Protein AF-A0A968SN58-F1 (afdb_monomer)

Nearest PDB structures (foldseek):
  7t7n-assembly1_B  TM=6.793E-01  e=3.095E+00  Schizosaccharomyces pombe

Sequence (96 aa):
MFDSNFSRMFNNNFNISEALTSLYVTASEVSYITQGDRELIKLTLLQDDLKEEEYRIINRLLYSIRRGWIKLVDDVQSTLVFDQPRRFLRVLDSVA

Radius of gyration: 16.35 Å; Cα contacts (8 Å, |Δi|>4): 60; chains: 1; bounding box: 25×39×58 Å

Mean predicted aligned error: 11.22 Å

Solvent-accessible surface area (backbone atoms only — not comparable to full-atom values): 5993 Å² total; per-residue (Å²): 131,86,58,74,64,58,64,53,53,65,72,52,92,56,58,60,62,59,53,54,48,51,50,50,52,52,26,66,67,62,33,38,43,43,52,67,56,51,51,50,54,52,54,55,71,69,44,92,83,68,50,71,68,49,52,52,52,51,51,52,50,54,48,34,37,75,72,65,62,26,41,84,40,88,52,80,81,57,53,85,74,53,83,63,74,75,82,77,74,90,77,82,93,81,81,133

pLDDT: mean 74.22, std 18.88, range [38.34, 95.0]

Secondary structure (DSSP, 8-state):
---HHHHHHHTTT--HHHHHHHHHHHHHHHSEEEHHHHHHHHHHHT-TT--HHHHHHHHHHHHHHHTTSSEEES-GGGGGG-----------S---

Foldseek 3Di:
DDDPVLVVCVVPPDDLLVVLVVQLVVCLQLQEDEPSVVVSLVVQVVDPDRDPSSVVSSVVVVVCVVVSSYYYDHDPVCSVVSPDDDPPDPPDDDDD

Structure (mmCIF, N/CA/C/O backbone):
data_AF-A0A968SN58-F1
#
_entry.id   AF-A0A968SN58-F1
#
loop_
_atom_site.group_PDB
_atom_site.id
_atom_site.type_symbol
_atom_site.label_atom_id
_atom_site.label_alt_id
_atom_site.label_comp_id
_atom_site.label_asym_id
_atom_site.label_entity_id
_atom_site.label_seq_id
_atom_site.pdbx_PDB_ins_code
_atom_site.Cartn_x
_atom_site.Cartn_y
_atom_site.Cartn_z
_atom_site.occupancy
_atom_site.B_iso_or_equiv
_atom_site.auth_seq_id
_atom_site.auth_comp_id
_atom_site.auth_asym_id
_atom_site.auth_atom_id
_atom_site.pdbx_PDB_model_num
ATOM 1 N N . MET A 1 1 ? 0.817 -21.710 -0.487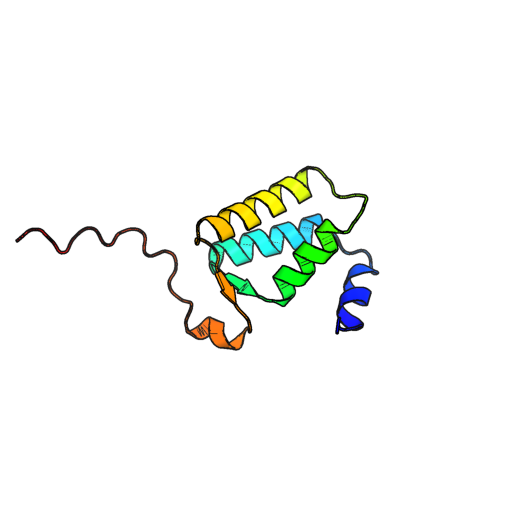 1.00 38.34 1 MET A N 1
ATOM 2 C CA . MET A 1 1 ? 1.107 -22.078 0.913 1.00 38.34 1 MET A CA 1
ATOM 3 C C . MET A 1 1 ? 1.780 -20.862 1.514 1.00 38.34 1 MET A C 1
ATOM 5 O O . MET A 1 1 ? 2.781 -20.445 0.955 1.00 38.34 1 MET A O 1
ATOM 9 N N . PHE A 1 2 ? 1.162 -20.215 2.503 1.00 47.66 2 PHE A N 1
ATOM 10 C CA . PHE A 1 2 ? 1.719 -19.000 3.105 1.00 47.66 2 PHE A CA 1
ATOM 11 C C . PHE A 1 2 ? 3.024 -19.346 3.816 1.00 47.66 2 PHE A C 1
ATOM 13 O O . PHE A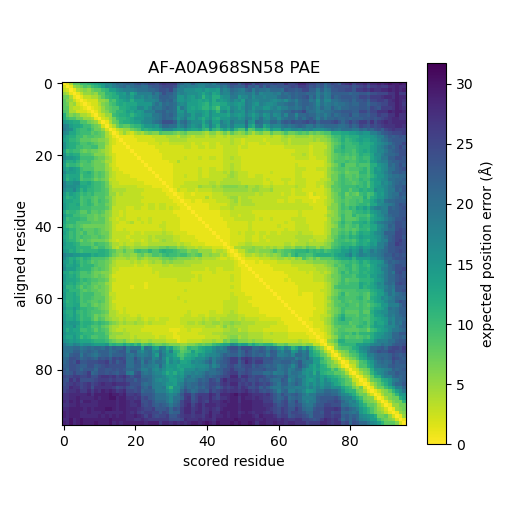 1 2 ? 3.077 -20.345 4.536 1.00 47.66 2 PHE A O 1
ATOM 20 N N . ASP A 1 3 ? 4.071 -18.559 3.587 1.00 47.41 3 ASP A N 1
ATOM 21 C CA . ASP A 1 3 ? 5.353 -18.800 4.231 1.00 47.41 3 ASP A CA 1
ATOM 22 C C . ASP A 1 3 ? 5.242 -18.433 5.718 1.00 47.41 3 ASP A C 1
ATOM 24 O O . ASP A 1 3 ? 4.863 -17.319 6.082 1.00 47.41 3 ASP A O 1
ATOM 28 N N . SER A 1 4 ? 5.546 -19.380 6.604 1.00 53.47 4 SER A N 1
ATOM 29 C CA . SER A 1 4 ? 5.463 -19.222 8.066 1.00 53.47 4 SER A CA 1
ATOM 30 C C . SER A 1 4 ? 6.320 -18.069 8.612 1.00 53.47 4 SER A C 1
ATOM 32 O O . SER A 1 4 ? 6.078 -17.596 9.724 1.00 53.47 4 SER A O 1
ATOM 34 N N . ASN A 1 5 ? 7.296 -17.589 7.836 1.00 49.75 5 ASN A N 1
ATOM 35 C CA . ASN A 1 5 ? 8.044 -16.368 8.134 1.00 49.75 5 ASN A CA 1
ATOM 36 C C . ASN A 1 5 ? 7.207 -15.097 7.962 1.00 49.75 5 ASN A C 1
ATOM 38 O O . ASN A 1 5 ? 7.322 -14.188 8.781 1.00 49.75 5 ASN A O 1
ATOM 42 N N . PHE A 1 6 ? 6.325 -15.045 6.963 1.00 52.19 6 PHE A N 1
ATOM 43 C CA . PHE A 1 6 ? 5.495 -13.875 6.686 1.00 52.19 6 PHE A CA 1
ATOM 44 C C . PHE A 1 6 ? 4.530 -13.614 7.844 1.00 52.19 6 PHE A C 1
ATOM 46 O O . PHE A 1 6 ? 4.543 -12.533 8.422 1.00 52.19 6 PHE A O 1
ATOM 53 N N . SER A 1 7 ? 3.809 -14.639 8.316 1.00 51.28 7 SER A N 1
ATOM 54 C CA . SER A 1 7 ? 2.946 -14.523 9.504 1.00 51.28 7 SER A CA 1
ATOM 55 C C . SER A 1 7 ? 3.708 -14.162 10.788 1.00 51.28 7 SER A C 1
ATOM 57 O O . SER A 1 7 ? 3.147 -13.515 11.669 1.00 51.28 7 SER A O 1
ATOM 59 N N . ARG A 1 8 ? 4.992 -14.533 10.912 1.00 51.94 8 ARG A N 1
ATOM 60 C CA . ARG A 1 8 ? 5.843 -14.110 12.040 1.00 51.94 8 ARG A CA 1
ATOM 61 C C . ARG A 1 8 ? 6.260 -12.641 11.953 1.00 51.94 8 ARG A C 1
ATOM 63 O O . ARG A 1 8 ? 6.399 -12.022 13.002 1.00 51.94 8 ARG A O 1
ATOM 70 N N . MET A 1 9 ? 6.413 -12.074 10.751 1.00 49.69 9 MET A N 1
ATOM 71 C CA . MET A 1 9 ? 6.657 -10.634 10.585 1.00 49.69 9 MET A CA 1
ATOM 72 C C . MET A 1 9 ? 5.456 -9.795 11.037 1.00 49.69 9 MET A C 1
ATOM 74 O O . MET A 1 9 ? 5.654 -8.761 11.662 1.00 49.69 9 MET A O 1
ATOM 78 N N . PHE A 1 10 ? 4.225 -10.269 10.816 1.00 55.88 10 PHE A N 1
ATOM 79 C CA . PHE A 1 10 ? 3.016 -9.582 11.295 1.00 55.88 10 PHE A CA 1
ATOM 80 C C . PHE A 1 10 ? 2.833 -9.628 12.819 1.00 55.88 10 PHE A C 1
ATOM 82 O O . PHE A 1 10 ? 2.263 -8.704 13.387 1.00 55.88 10 PHE A O 1
ATOM 89 N N . ASN A 1 11 ? 3.319 -10.675 13.492 1.00 53.81 11 ASN A N 1
ATOM 90 C CA . ASN A 1 11 ? 3.117 -10.864 14.935 1.00 53.81 11 ASN A CA 1
ATOM 91 C C . ASN A 1 11 ? 4.068 -10.041 15.831 1.00 53.81 11 ASN A C 1
ATOM 93 O O . ASN A 1 11 ? 3.872 -10.007 17.044 1.00 53.81 11 ASN A O 1
ATOM 97 N N . ASN A 1 12 ? 5.077 -9.365 15.273 1.00 51.41 12 ASN A N 1
ATOM 98 C CA . ASN A 1 12 ? 6.030 -8.545 16.028 1.00 51.41 12 ASN A CA 1
ATOM 99 C C . ASN A 1 12 ? 5.785 -7.055 15.762 1.00 51.41 12 ASN A C 1
ATOM 101 O O . ASN A 1 12 ? 6.253 -6.590 14.734 1.00 51.41 12 ASN A O 1
ATOM 105 N N . ASN A 1 13 ? 5.108 -6.320 16.663 1.00 56.34 13 ASN A N 1
ATOM 106 C CA . ASN A 1 13 ? 4.999 -4.839 16.701 1.00 56.34 13 ASN A CA 1
ATOM 107 C C . ASN A 1 13 ? 5.130 -4.125 15.336 1.00 56.34 13 ASN A C 1
ATOM 109 O O . ASN A 1 13 ? 5.881 -3.160 15.188 1.00 56.34 13 ASN A O 1
ATOM 113 N N . PHE A 1 14 ? 4.438 -4.632 14.319 1.00 65.44 14 PHE A N 1
ATOM 114 C CA . PHE A 1 14 ? 4.590 -4.161 12.955 1.00 65.44 14 PHE A CA 1
ATOM 115 C C . PHE A 1 14 ? 3.631 -2.997 12.762 1.00 65.44 14 PHE A C 1
ATOM 117 O O . PHE A 1 14 ? 2.416 -3.154 12.899 1.00 65.44 14 PHE A O 1
ATOM 124 N N . ASN A 1 15 ? 4.167 -1.812 12.482 1.00 82.12 15 ASN A N 1
ATOM 125 C CA . ASN A 1 15 ? 3.343 -0.640 12.241 1.00 82.12 15 ASN A CA 1
ATOM 126 C C . ASN A 1 15 ? 2.753 -0.717 10.826 1.00 82.12 15 ASN A C 1
ATOM 128 O O . ASN A 1 15 ? 3.389 -0.337 9.844 1.00 82.12 15 ASN A O 1
ATOM 132 N N . ILE A 1 16 ? 1.530 -1.240 10.734 1.00 83.56 16 ILE A N 1
ATOM 133 C CA . ILE A 1 16 ? 0.786 -1.433 9.481 1.00 83.56 16 ILE A CA 1
ATOM 134 C C . ILE A 1 16 ? 0.713 -0.135 8.671 1.00 83.56 16 ILE A C 1
ATOM 136 O O . ILE A 1 16 ? 0.927 -0.151 7.459 1.00 83.56 16 ILE A O 1
ATOM 140 N N . SER A 1 17 ? 0.473 0.994 9.339 1.00 87.31 17 SER A N 1
ATOM 141 C CA . SER A 1 17 ? 0.406 2.308 8.698 1.00 87.31 17 SER A CA 1
ATOM 142 C C . SER A 1 17 ? 1.725 2.689 8.012 1.00 87.31 17 SER A C 1
ATOM 144 O O . SER A 1 17 ? 1.728 3.134 6.861 1.00 87.31 17 SER A O 1
ATOM 146 N N . GLU A 1 18 ? 2.861 2.441 8.668 1.00 86.69 18 GLU A N 1
ATOM 147 C CA . GLU A 1 18 ? 4.189 2.708 8.102 1.00 86.69 18 GLU A CA 1
ATOM 148 C C . GLU A 1 18 ? 4.475 1.804 6.897 1.00 86.69 18 GLU A C 1
ATOM 150 O O . GLU A 1 18 ? 4.931 2.274 5.853 1.00 86.69 18 GLU A O 1
ATOM 155 N N . ALA A 1 19 ? 4.119 0.524 6.998 1.00 86.62 19 ALA A N 1
ATOM 156 C CA . ALA A 1 19 ? 4.299 -0.444 5.925 1.00 86.62 19 ALA A CA 1
ATOM 157 C C . ALA A 1 19 ? 3.462 -0.122 4.683 1.00 86.62 19 ALA A C 1
ATOM 159 O O . ALA A 1 19 ? 3.983 -0.126 3.568 1.00 86.62 19 ALA A O 1
ATOM 160 N N . LEU A 1 20 ? 2.178 0.202 4.863 1.00 90.25 20 LEU A N 1
ATOM 161 C CA . LEU A 1 20 ? 1.297 0.615 3.770 1.00 90.25 20 LEU A CA 1
ATOM 162 C C . LEU A 1 20 ? 1.781 1.910 3.115 1.00 90.25 20 LEU A C 1
ATOM 164 O O . LEU A 1 20 ? 1.716 2.045 1.893 1.00 90.25 20 LEU A O 1
ATOM 168 N N . THR A 1 21 ? 2.267 2.857 3.918 1.00 90.50 21 THR A N 1
ATOM 169 C CA . THR A 1 21 ? 2.801 4.125 3.414 1.00 90.50 21 THR A CA 1
ATOM 170 C C . THR A 1 21 ? 4.054 3.891 2.580 1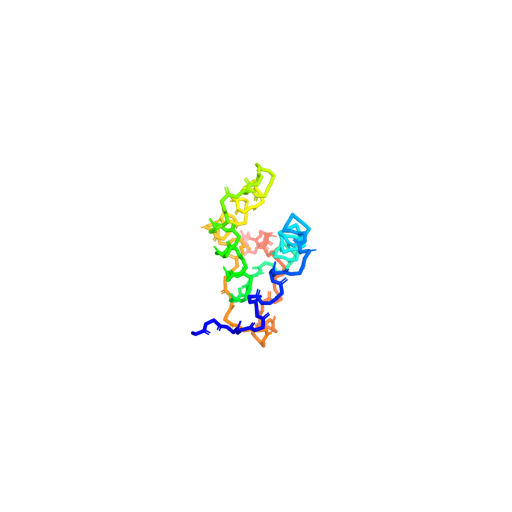.00 90.50 21 THR A C 1
ATOM 172 O O . THR A 1 21 ? 4.124 4.368 1.449 1.00 90.50 21 THR A O 1
ATOM 175 N N . SER A 1 22 ? 5.006 3.114 3.102 1.00 88.56 22 SER A N 1
ATOM 176 C CA . SER A 1 22 ? 6.228 2.736 2.388 1.00 88.56 22 SER A CA 1
ATOM 177 C C . SER A 1 22 ? 5.900 2.024 1.075 1.00 88.56 22 SER A C 1
ATOM 179 O O . SER A 1 22 ? 6.348 2.451 0.011 1.00 88.56 22 SER A O 1
ATOM 181 N N . LEU A 1 23 ? 4.996 1.038 1.121 1.00 90.19 23 LEU A N 1
ATOM 182 C CA . LEU A 1 23 ? 4.518 0.340 -0.068 1.00 90.19 23 LEU A CA 1
ATOM 183 C C . LEU A 1 23 ? 3.922 1.304 -1.098 1.00 90.19 23 LEU A C 1
ATOM 185 O O . LEU A 1 23 ? 4.235 1.213 -2.281 1.00 90.19 23 LEU A O 1
ATOM 189 N N . TYR A 1 24 ? 3.066 2.235 -0.675 1.00 90.06 24 TYR A N 1
ATOM 190 C CA . TYR A 1 24 ? 2.449 3.193 -1.588 1.00 90.06 24 TYR A CA 1
ATOM 191 C C . TYR A 1 24 ? 3.476 4.126 -2.239 1.00 90.06 24 TYR A C 1
ATOM 193 O O . TYR A 1 24 ? 3.362 4.405 -3.436 1.00 90.06 24 TYR A O 1
ATOM 201 N N . VAL A 1 25 ? 4.467 4.602 -1.479 1.00 89.50 25 VAL A N 1
ATOM 202 C CA . VAL A 1 25 ? 5.552 5.447 -1.999 1.00 89.50 25 VAL A CA 1
ATOM 203 C C . VAL A 1 25 ? 6.362 4.670 -3.028 1.00 89.50 25 VAL A C 1
ATOM 205 O O . VAL A 1 25 ? 6.419 5.086 -4.185 1.00 89.50 25 VAL A O 1
ATOM 208 N N . THR A 1 26 ? 6.880 3.496 -2.657 1.00 87.44 26 THR A N 1
ATOM 209 C CA . THR A 1 26 ? 7.674 2.660 -3.563 1.00 87.44 26 THR A CA 1
ATOM 210 C C . THR A 1 26 ? 6.877 2.289 -4.810 1.00 87.44 26 THR A C 1
ATOM 212 O O . THR A 1 26 ? 7.351 2.509 -5.919 1.00 87.44 26 THR A O 1
ATOM 215 N N . ALA A 1 27 ? 5.633 1.825 -4.666 1.00 88.81 27 ALA A N 1
ATOM 216 C CA . ALA A 1 27 ? 4.774 1.461 -5.793 1.00 88.81 27 ALA A CA 1
ATOM 217 C C . ALA A 1 27 ? 4.445 2.651 -6.709 1.00 88.81 27 ALA A C 1
ATOM 219 O O . ALA A 1 27 ? 4.250 2.476 -7.913 1.00 88.81 27 ALA A O 1
ATOM 220 N N . SER A 1 28 ? 4.380 3.867 -6.160 1.00 87.56 28 SER A N 1
ATOM 221 C CA . SER A 1 28 ? 4.166 5.087 -6.944 1.00 87.56 28 SER A CA 1
ATOM 222 C C . SER A 1 28 ? 5.401 5.483 -7.749 1.00 87.56 28 SER A C 1
ATOM 224 O O . SER A 1 28 ? 5.245 5.982 -8.865 1.00 87.56 28 SER A O 1
ATOM 226 N N . GLU A 1 29 ? 6.597 5.250 -7.207 1.00 87.00 29 GLU A N 1
ATOM 227 C CA . GLU A 1 29 ? 7.877 5.506 -7.873 1.00 87.00 29 GLU A CA 1
ATOM 228 C C . GLU A 1 29 ? 8.150 4.469 -8.965 1.00 87.00 29 GLU A C 1
ATOM 230 O O . GLU A 1 29 ? 8.375 4.824 -10.122 1.00 87.00 29 GLU A O 1
ATOM 235 N N . VAL A 1 30 ? 8.048 3.183 -8.625 1.00 85.06 30 VAL A N 1
ATOM 236 C CA . VAL A 1 30 ? 8.407 2.080 -9.529 1.00 85.06 30 VAL A CA 1
ATOM 237 C C . VAL A 1 30 ? 7.258 1.657 -10.450 1.00 85.06 30 VAL A C 1
ATOM 239 O O . VAL A 1 30 ? 7.470 0.960 -11.436 1.00 85.06 30 VAL A O 1
ATOM 242 N N . SER A 1 31 ? 6.026 2.108 -10.180 1.00 88.75 31 SER A N 1
ATOM 243 C CA . SER A 1 31 ? 4.813 1.783 -10.954 1.00 88.75 31 SER A CA 1
ATOM 244 C C . SER A 1 31 ? 4.487 0.281 -11.031 1.00 88.75 31 SER A C 1
ATOM 246 O O . SER A 1 31 ? 3.749 -0.166 -11.918 1.00 88.75 31 SER A O 1
ATOM 248 N N . TYR A 1 32 ? 4.980 -0.513 -10.081 1.00 88.62 32 TYR A N 1
ATOM 249 C CA . TYR A 1 32 ? 4.594 -1.907 -9.903 1.00 88.62 32 TYR A CA 1
ATOM 250 C C . TYR A 1 32 ? 4.552 -2.303 -8.423 1.00 88.62 32 TYR A C 1
ATOM 252 O O . TYR A 1 32 ? 5.112 -1.624 -7.568 1.00 88.62 32 TYR A O 1
ATOM 260 N N . ILE A 1 33 ? 3.864 -3.405 -8.138 1.00 89.50 33 ILE A N 1
ATOM 261 C CA . ILE A 1 33 ? 3.885 -4.105 -6.854 1.00 89.50 33 ILE A CA 1
ATOM 262 C C . ILE A 1 33 ? 4.157 -5.586 -7.088 1.00 89.50 33 ILE A C 1
ATOM 264 O O . ILE A 1 33 ? 3.769 -6.146 -8.116 1.00 89.50 33 ILE A O 1
ATOM 268 N N . THR A 1 34 ? 4.820 -6.216 -6.132 1.00 89.06 34 THR A N 1
ATOM 269 C CA . THR A 1 34 ? 5.144 -7.640 -6.165 1.00 89.06 34 THR A CA 1
ATOM 270 C C . THR A 1 34 ? 3.989 -8.494 -5.643 1.00 89.06 34 THR A C 1
ATOM 272 O O . THR A 1 34 ? 3.031 -8.008 -5.030 1.00 89.06 34 THR A O 1
ATOM 275 N N . GLN A 1 35 ? 4.086 -9.807 -5.837 1.00 86.94 35 GLN A N 1
ATOM 276 C CA . GLN A 1 35 ? 3.167 -10.747 -5.204 1.00 86.94 35 GLN A CA 1
ATOM 277 C C . GLN A 1 35 ? 3.215 -10.663 -3.664 1.00 86.94 35 GLN A C 1
ATOM 279 O O . GLN A 1 35 ? 2.163 -10.749 -3.029 1.00 86.94 35 GLN A O 1
ATOM 284 N N . GLY A 1 36 ? 4.389 -10.425 -3.068 1.00 85.38 36 GLY A N 1
ATOM 285 C CA . GLY A 1 36 ? 4.530 -10.231 -1.619 1.00 85.38 36 GLY A CA 1
ATOM 286 C C . GLY A 1 36 ? 3.769 -9.000 -1.119 1.00 85.38 36 GLY A C 1
ATOM 287 O O . GLY A 1 36 ? 3.041 -9.074 -0.130 1.00 85.38 36 GLY A O 1
ATOM 288 N N . ASP A 1 37 ? 3.825 -7.897 -1.868 1.00 88.31 37 ASP A N 1
ATOM 289 C CA . ASP A 1 37 ? 3.067 -6.678 -1.559 1.00 88.31 37 ASP A CA 1
ATOM 290 C C . ASP A 1 37 ? 1.554 -6.915 -1.626 1.00 88.31 37 ASP A C 1
ATOM 292 O O . ASP A 1 37 ? 0.780 -6.422 -0.805 1.00 88.31 37 ASP A O 1
ATOM 296 N N . ARG A 1 38 ? 1.108 -7.725 -2.592 1.00 88.94 38 ARG A N 1
ATOM 297 C CA . ARG A 1 38 ? -0.295 -8.132 -2.692 1.00 88.94 38 ARG A CA 1
ATOM 298 C C . ARG A 1 38 ? -0.733 -8.972 -1.497 1.00 88.94 38 ARG A C 1
ATOM 300 O O . ARG A 1 38 ? -1.871 -8.835 -1.047 1.00 88.94 38 ARG A O 1
ATOM 307 N N . GLU A 1 39 ? 0.122 -9.864 -1.014 1.00 86.81 39 GLU A N 1
ATOM 308 C CA . GLU A 1 39 ? -0.156 -10.652 0.186 1.00 86.81 39 GLU A CA 1
ATOM 309 C C . GLU A 1 39 ? -0.210 -9.771 1.432 1.00 86.81 39 GLU A C 1
ATOM 311 O O . GLU A 1 39 ? -1.127 -9.940 2.234 1.00 86.81 39 GLU A O 1
ATOM 316 N N . LEU A 1 40 ? 0.671 -8.771 1.533 1.00 85.69 40 LEU A N 1
ATOM 317 C CA . LEU A 1 40 ? 0.642 -7.766 2.596 1.00 85.69 40 LEU A CA 1
ATOM 318 C C . LEU A 1 40 ? -0.710 -7.047 2.621 1.00 85.69 40 LEU A C 1
ATOM 320 O O . LEU A 1 40 ? -1.396 -7.084 3.636 1.00 85.69 40 LEU A O 1
ATOM 324 N N . ILE A 1 41 ? -1.154 -6.505 1.483 1.00 88.69 41 ILE A N 1
ATOM 325 C CA . ILE A 1 41 ? -2.454 -5.819 1.379 1.00 88.69 41 ILE A CA 1
ATOM 326 C C . ILE A 1 41 ? -3.610 -6.744 1.773 1.00 88.69 41 ILE A C 1
ATOM 328 O O . ILE A 1 41 ? -4.529 -6.320 2.469 1.00 88.69 41 ILE A O 1
ATOM 332 N N . LYS A 1 42 ? -3.589 -8.008 1.329 1.00 88.19 42 LYS A N 1
ATOM 333 C CA . LYS A 1 42 ? -4.640 -8.979 1.668 1.00 88.19 42 LYS A CA 1
ATOM 334 C C . LYS A 1 42 ? -4.693 -9.261 3.160 1.00 88.19 42 LYS A C 1
ATOM 336 O O . LYS A 1 42 ? -5.784 -9.287 3.712 1.00 88.19 42 LYS A O 1
ATOM 341 N N . LEU A 1 43 ? -3.547 -9.495 3.794 1.00 85.31 43 LEU A N 1
ATOM 342 C CA . LEU A 1 43 ? -3.505 -9.749 5.230 1.00 85.31 43 LEU A CA 1
ATOM 343 C C . LEU A 1 43 ? -3.951 -8.522 6.017 1.00 85.31 43 LEU A C 1
ATOM 345 O O . LEU A 1 43 ? -4.733 -8.667 6.947 1.00 85.31 43 LEU A O 1
ATOM 349 N N . THR A 1 44 ? -3.541 -7.326 5.598 1.00 86.06 44 THR A N 1
ATOM 350 C CA . THR A 1 44 ? -3.993 -6.076 6.208 1.00 86.06 44 THR A CA 1
ATOM 351 C C . THR A 1 44 ? -5.507 -5.882 6.081 1.00 86.06 44 THR A C 1
ATOM 353 O O . THR A 1 44 ? -6.154 -5.492 7.042 1.00 86.06 44 THR A O 1
ATOM 356 N N . LEU A 1 45 ? -6.109 -6.222 4.936 1.00 87.00 45 LEU A N 1
ATOM 357 C CA . LEU A 1 45 ? -7.568 -6.173 4.755 1.00 87.00 45 LEU A CA 1
ATOM 358 C C . LEU A 1 45 ? -8.342 -7.200 5.597 1.00 87.00 45 LEU A C 1
ATOM 360 O O . LEU A 1 45 ? -9.549 -7.051 5.760 1.00 87.00 45 LEU A O 1
ATOM 364 N N . LEU A 1 46 ? -7.678 -8.250 6.082 1.00 86.25 46 LEU A N 1
ATOM 365 C CA . LEU A 1 46 ? -8.275 -9.269 6.950 1.00 86.25 46 LEU A CA 1
ATOM 366 C C . LEU A 1 46 ? -8.146 -8.926 8.441 1.00 86.25 46 LEU A C 1
ATOM 368 O O . LEU A 1 46 ? -8.593 -9.711 9.272 1.00 86.25 46 LEU A O 1
ATOM 372 N N . GLN A 1 47 ? -7.520 -7.800 8.790 1.00 81.19 47 GLN A N 1
ATOM 373 C CA . GLN A 1 47 ? -7.443 -7.335 10.171 1.00 81.19 47 GLN A CA 1
ATOM 374 C C . GLN A 1 47 ? -8.734 -6.611 10.560 1.00 81.19 47 GLN A C 1
ATOM 376 O O . GLN A 1 47 ? -9.216 -5.752 9.823 1.00 81.19 47 GLN A O 1
ATOM 381 N N . ASP A 1 48 ? -9.262 -6.930 11.742 1.00 75.56 48 ASP A N 1
ATOM 382 C CA . ASP A 1 48 ? -10.527 -6.368 12.233 1.00 75.56 48 ASP A CA 1
ATOM 383 C C . ASP A 1 48 ? -10.416 -4.877 12.627 1.00 75.56 48 ASP A C 1
ATOM 385 O O . ASP A 1 48 ? -11.406 -4.150 12.567 1.00 75.56 48 ASP A O 1
ATOM 389 N N . ASP A 1 49 ? -9.207 -4.395 12.947 1.00 83.44 49 ASP A N 1
ATOM 390 C CA . ASP A 1 49 ? -8.952 -3.053 13.504 1.00 83.44 49 ASP A CA 1
ATOM 391 C C . ASP A 1 49 ? -8.243 -2.096 12.529 1.00 83.44 49 ASP A C 1
ATOM 393 O O . ASP A 1 49 ? -7.347 -1.332 12.903 1.00 83.44 49 ASP A O 1
ATOM 397 N N . LEU A 1 50 ? -8.629 -2.123 11.254 1.00 85.62 50 LEU A N 1
ATOM 398 C CA . LEU A 1 50 ? -8.018 -1.250 10.255 1.00 85.62 50 LEU A CA 1
ATOM 399 C C . LEU A 1 50 ? -8.493 0.206 10.411 1.00 85.62 50 LEU A C 1
ATOM 401 O O . LEU A 1 50 ? -9.689 0.511 10.394 1.00 85.62 50 LEU A O 1
ATOM 405 N N . LYS A 1 51 ? -7.549 1.137 10.542 1.00 90.19 51 LYS A N 1
ATOM 406 C CA . LYS A 1 51 ? -7.827 2.568 10.707 1.00 90.19 51 LYS A CA 1
ATOM 407 C C . LYS A 1 51 ? -8.242 3.205 9.387 1.00 90.19 51 LYS A C 1
ATOM 409 O O . LYS A 1 51 ? -7.859 2.777 8.300 1.00 90.19 51 LYS A O 1
ATOM 414 N N . GLU A 1 52 ? -8.974 4.315 9.470 1.00 90.69 52 GLU A N 1
ATOM 415 C CA . GLU A 1 52 ? -9.439 5.042 8.282 1.00 90.69 52 GLU A CA 1
ATOM 416 C C . GLU A 1 52 ? -8.282 5.480 7.362 1.00 90.69 52 GLU A C 1
ATOM 418 O O . GLU A 1 52 ? -8.394 5.431 6.136 1.00 90.69 52 GLU A O 1
ATOM 423 N N . GLU A 1 53 ? -7.147 5.878 7.935 1.00 89.50 53 GLU A N 1
ATOM 424 C CA . GLU A 1 53 ? -5.952 6.260 7.175 1.00 89.50 53 GLU A CA 1
ATOM 425 C C . GLU A 1 53 ? -5.394 5.093 6.351 1.00 89.50 53 GLU A C 1
ATOM 427 O O . GLU A 1 53 ? -5.086 5.254 5.168 1.00 89.50 53 GLU A O 1
ATOM 432 N N . GLU A 1 54 ? -5.351 3.902 6.943 1.00 90.50 54 GLU A N 1
ATOM 433 C CA . GLU A 1 54 ? -4.883 2.672 6.304 1.00 90.50 54 GLU A CA 1
ATOM 434 C C . GLU A 1 54 ? -5.832 2.276 5.161 1.00 90.50 54 GLU A C 1
ATOM 436 O O . GLU A 1 54 ? -5.387 2.027 4.035 1.00 90.50 54 GLU A O 1
ATOM 441 N N . TYR A 1 55 ? -7.150 2.364 5.386 1.00 92.19 55 TYR A N 1
ATOM 442 C CA . TYR A 1 55 ? -8.159 2.194 4.334 1.00 92.19 55 TYR A CA 1
ATOM 443 C C . TYR A 1 55 ? -7.968 3.169 3.169 1.00 92.19 55 TYR A C 1
ATOM 445 O O . TYR A 1 55 ? -8.086 2.781 2.003 1.00 92.19 55 TYR A O 1
ATOM 453 N N . ARG A 1 56 ? -7.676 4.445 3.446 1.00 94.12 56 ARG A N 1
ATOM 454 C CA . ARG A 1 56 ? -7.448 5.452 2.398 1.00 94.12 56 ARG A CA 1
ATOM 455 C C . ARG A 1 56 ? -6.227 5.106 1.547 1.00 94.12 56 ARG A C 1
ATOM 457 O O . ARG A 1 56 ? -6.296 5.259 0.326 1.00 94.12 56 ARG A O 1
ATOM 464 N N . ILE A 1 57 ? -5.141 4.629 2.157 1.00 93.56 57 ILE A N 1
ATOM 465 C CA . ILE A 1 57 ? -3.935 4.215 1.426 1.00 93.56 57 ILE A CA 1
ATOM 466 C C . ILE A 1 57 ? -4.238 3.004 0.540 1.00 93.56 57 ILE A C 1
ATOM 468 O O . ILE A 1 57 ? -3.965 3.045 -0.662 1.00 93.56 57 ILE A O 1
ATOM 472 N N . ILE A 1 58 ? -4.881 1.968 1.089 1.00 93.00 58 ILE A N 1
ATOM 473 C CA . ILE A 1 58 ? -5.241 0.763 0.327 1.00 93.00 58 ILE A CA 1
ATOM 474 C C . ILE A 1 58 ? -6.155 1.118 -0.848 1.00 93.00 58 ILE A C 1
ATOM 476 O O . ILE A 1 58 ? -5.899 0.705 -1.979 1.00 93.00 58 ILE A O 1
ATOM 480 N N . ASN A 1 59 ? -7.177 1.948 -0.626 1.00 95.00 59 ASN A N 1
ATOM 481 C CA . ASN A 1 59 ? -8.080 2.385 -1.688 1.00 95.00 59 ASN A CA 1
ATOM 482 C C . ASN A 1 59 ? -7.348 3.138 -2.807 1.00 95.00 59 ASN A C 1
ATOM 484 O O . ASN A 1 59 ? -7.623 2.903 -3.984 1.00 95.00 59 ASN A O 1
ATOM 488 N N . ARG A 1 60 ? -6.386 4.010 -2.476 1.00 94.06 60 ARG A N 1
ATOM 489 C CA . ARG A 1 60 ? -5.560 4.708 -3.479 1.00 94.06 60 ARG A CA 1
ATOM 490 C C . ARG A 1 60 ? -4.690 3.745 -4.276 1.00 94.06 60 ARG A C 1
ATOM 492 O O . ARG A 1 60 ? -4.552 3.912 -5.492 1.00 94.06 60 ARG A O 1
ATOM 499 N N . LEU A 1 61 ? -4.132 2.738 -3.615 1.00 92.62 61 LEU A N 1
ATOM 500 C CA . LEU A 1 61 ? -3.320 1.721 -4.266 1.00 92.62 61 LEU A CA 1
ATOM 501 C C . LEU A 1 61 ? -4.171 0.878 -5.230 1.00 92.62 61 LEU A C 1
ATOM 503 O O . LEU A 1 61 ? -3.852 0.785 -6.414 1.00 92.62 61 LEU A O 1
ATOM 507 N N . LEU A 1 62 ? -5.311 0.356 -4.766 1.00 92.25 62 LEU A N 1
ATOM 508 C CA . LEU A 1 62 ? -6.257 -0.406 -5.589 1.00 92.25 62 LEU A CA 1
ATOM 509 C C . LEU A 1 62 ? -6.795 0.421 -6.761 1.00 92.25 62 LEU A C 1
ATOM 511 O O . LEU A 1 62 ? -6.911 -0.087 -7.877 1.00 92.25 62 LEU A O 1
ATOM 515 N N . TYR A 1 63 ? -7.081 1.705 -6.536 1.00 94.56 63 TYR A N 1
ATOM 516 C CA . TYR A 1 63 ? -7.484 2.623 -7.596 1.00 94.56 63 TYR A CA 1
ATOM 517 C C . TYR A 1 63 ? -6.387 2.778 -8.657 1.00 94.56 63 TYR A C 1
ATOM 519 O O . TYR A 1 63 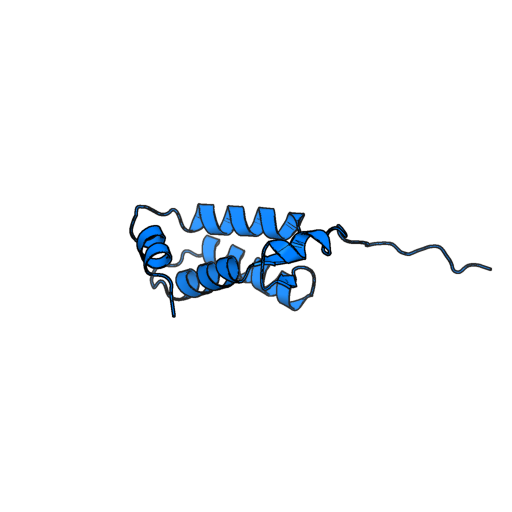? -6.664 2.670 -9.851 1.00 94.56 63 TYR A O 1
ATOM 527 N N . SER A 1 64 ? -5.137 2.967 -8.235 1.00 91.81 64 SER A N 1
ATOM 528 C CA . SER A 1 64 ? -3.986 3.101 -9.137 1.00 91.81 64 SER A CA 1
ATOM 529 C C . SER A 1 64 ? -3.743 1.828 -9.951 1.00 91.81 64 SER A C 1
ATOM 531 O O . SER A 1 64 ? -3.495 1.907 -11.155 1.00 91.81 64 SER A O 1
ATOM 533 N N . ILE A 1 65 ? -3.911 0.654 -9.335 1.00 91.06 65 ILE A N 1
ATOM 534 C CA . ILE A 1 65 ? -3.851 -0.643 -10.023 1.00 91.06 65 ILE A CA 1
ATOM 535 C C . ILE A 1 65 ? -4.982 -0.759 -11.049 1.00 91.06 65 ILE A C 1
ATOM 537 O O . ILE A 1 65 ? -4.736 -1.056 -12.216 1.00 91.06 65 ILE A O 1
ATOM 541 N N . ARG A 1 66 ? -6.226 -0.451 -10.658 1.00 91.75 66 ARG A N 1
ATOM 542 C CA . ARG A 1 66 ? -7.393 -0.491 -11.557 1.00 91.75 66 ARG A CA 1
ATOM 543 C C . ARG A 1 66 ? -7.235 0.441 -12.761 1.00 91.75 66 ARG A C 1
ATOM 545 O O . ARG A 1 66 ? -7.698 0.113 -13.849 1.00 91.75 66 ARG A O 1
ATOM 552 N N . ARG A 1 67 ? -6.608 1.607 -12.580 1.00 91.94 67 ARG A N 1
ATOM 553 C CA . ARG A 1 67 ? -6.308 2.562 -13.663 1.00 91.94 67 ARG A CA 1
ATOM 554 C C . ARG A 1 67 ? -5.138 2.125 -14.549 1.00 91.94 67 ARG A C 1
ATOM 556 O O . ARG A 1 67 ? -4.883 2.786 -15.552 1.00 91.94 67 ARG A O 1
ATOM 563 N N . GLY A 1 68 ? -4.442 1.045 -14.193 1.00 88.12 68 GLY A N 1
ATOM 564 C CA . GLY A 1 68 ? -3.255 0.562 -14.895 1.00 88.12 68 GLY A CA 1
ATOM 565 C C . GLY A 1 68 ? -2.002 1.400 -14.636 1.00 88.12 68 GLY A C 1
ATOM 566 O O . GLY A 1 68 ? -1.037 1.283 -15.385 1.00 88.12 68 GLY A O 1
ATOM 567 N N . TRP A 1 69 ? -2.008 2.260 -13.611 1.00 90.00 69 TRP A N 1
ATOM 568 C CA . TRP A 1 69 ? -0.845 3.068 -13.220 1.00 90.00 69 TRP A CA 1
ATOM 569 C C . TRP A 1 69 ? 0.187 2.265 -12.436 1.00 90.00 69 TRP A C 1
ATOM 571 O O . TRP A 1 69 ? 1.364 2.607 -12.466 1.00 90.00 69 TRP A O 1
ATOM 581 N N . ILE A 1 70 ? -0.265 1.225 -11.738 1.00 92.12 70 ILE A N 1
ATOM 582 C CA . ILE A 1 70 ? 0.575 0.282 -11.005 1.00 92.12 70 ILE A CA 1
ATOM 583 C C . ILE A 1 70 ? 0.271 -1.116 -11.538 1.00 92.12 70 ILE A C 1
ATOM 585 O O . ILE A 1 70 ? -0.896 -1.505 -11.624 1.00 92.12 70 ILE A O 1
ATOM 589 N N . LYS A 1 71 ? 1.305 -1.870 -11.909 1.00 89.81 71 LYS A N 1
ATOM 590 C CA . LYS A 1 71 ? 1.172 -3.257 -12.376 1.00 89.81 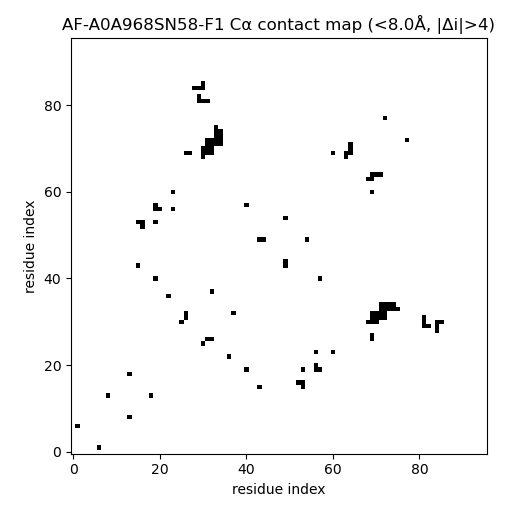71 LYS A CA 1
ATOM 591 C C . LYS A 1 71 ? 1.483 -4.249 -11.260 1.00 89.81 71 LYS A C 1
ATOM 593 O O . LYS A 1 71 ? 2.337 -3.988 -10.426 1.00 89.81 71 LYS A O 1
ATOM 598 N N . LEU A 1 72 ? 0.809 -5.394 -11.260 1.00 87.88 72 LEU A N 1
ATOM 599 C CA . LEU A 1 72 ? 1.211 -6.528 -10.430 1.00 87.88 72 LEU A CA 1
ATOM 600 C C . LEU A 1 72 ? 2.274 -7.330 -11.179 1.00 87.88 72 LEU A C 1
ATOM 602 O O . LEU A 1 72 ? 2.116 -7.591 -12.373 1.00 87.88 72 LEU A O 1
ATOM 606 N N . VAL A 1 73 ? 3.335 -7.696 -10.475 1.00 87.62 73 VAL A N 1
ATOM 607 C CA . VAL A 1 73 ? 4.498 -8.375 -11.028 1.00 87.62 73 VAL A CA 1
ATOM 608 C C . VAL A 1 73 ? 4.824 -9.596 -10.167 1.00 87.62 73 VAL A C 1
ATOM 610 O O . VAL A 1 73 ? 4.844 -9.505 -8.940 1.00 87.62 73 VAL A O 1
ATOM 613 N N . ASP A 1 74 ? 5.057 -10.740 -10.812 1.00 76.19 74 ASP A N 1
ATOM 614 C CA . ASP A 1 74 ? 5.211 -12.025 -10.119 1.00 76.19 74 ASP A CA 1
ATOM 615 C C . ASP A 1 74 ? 6.548 -12.155 -9.374 1.00 76.19 74 ASP A C 1
ATOM 617 O O . ASP A 1 74 ? 6.602 -12.876 -8.382 1.00 76.19 74 ASP A O 1
ATOM 621 N N . ASP A 1 75 ? 7.609 -11.448 -9.796 1.00 63.50 75 ASP A N 1
ATOM 622 C CA . ASP A 1 75 ? 8.927 -11.580 -9.163 1.00 63.50 75 ASP A CA 1
ATOM 623 C C . ASP A 1 75 ? 9.879 -10.388 -9.378 1.00 63.50 75 ASP A C 1
ATOM 625 O O . ASP A 1 75 ? 9.873 -9.743 -10.435 1.00 63.50 75 ASP A O 1
ATOM 629 N N . VAL A 1 76 ? 10.774 -10.156 -8.406 1.00 56.69 76 VAL A N 1
ATOM 630 C CA . VAL A 1 76 ? 11.762 -9.048 -8.383 1.00 56.69 76 VAL A CA 1
ATOM 631 C C . VAL A 1 76 ? 12.682 -9.062 -9.614 1.00 56.69 76 VAL A C 1
ATOM 633 O O . VAL A 1 76 ? 13.156 -8.015 -10.047 1.00 56.69 76 VAL A O 1
ATOM 636 N N . GLN A 1 77 ? 12.890 -10.219 -10.245 1.00 51.75 77 GLN A N 1
ATOM 637 C CA . GLN A 1 77 ? 13.744 -10.363 -11.435 1.00 51.75 77 GLN A CA 1
ATOM 638 C C . GLN A 1 77 ? 13.168 -9.700 -12.694 1.00 51.75 77 GLN A C 1
ATOM 640 O O . GLN A 1 77 ? 13.911 -9.293 -13.585 1.00 51.75 77 GLN A O 1
ATOM 645 N N . SER A 1 78 ? 11.848 -9.534 -12.768 1.00 51.12 78 SER A N 1
ATOM 646 C CA . SER A 1 78 ? 11.214 -8.861 -13.909 1.00 51.12 78 SER A CA 1
ATOM 647 C C . SER A 1 78 ? 11.254 -7.328 -13.815 1.00 51.12 78 SER A C 1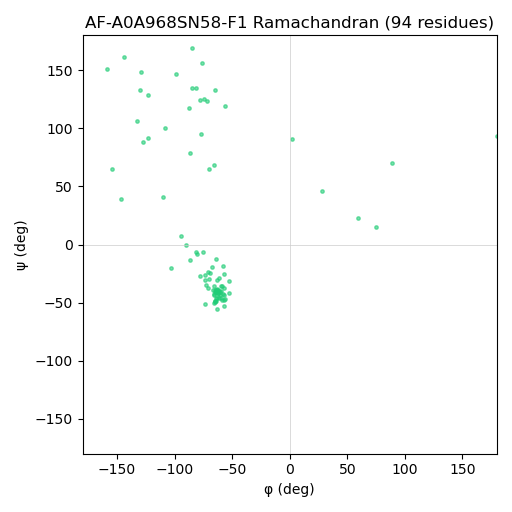
ATOM 649 O O . SER A 1 78 ? 10.956 -6.646 -14.796 1.00 51.12 78 SER A O 1
ATOM 651 N N . THR A 1 79 ? 11.729 -6.781 -12.687 1.00 50.62 79 THR A N 1
ATOM 652 C CA . THR A 1 79 ? 11.985 -5.344 -12.468 1.00 50.62 79 THR A CA 1
ATOM 653 C C . THR A 1 79 ? 12.879 -4.734 -13.551 1.00 50.62 79 THR A C 1
ATOM 655 O O . THR A 1 79 ? 12.671 -3.587 -13.935 1.00 50.62 79 THR A O 1
ATOM 658 N N . LEU A 1 80 ? 13.809 -5.510 -14.125 1.00 51.22 80 LEU A N 1
ATOM 659 C CA . LEU A 1 80 ? 14.701 -5.047 -15.198 1.00 51.22 80 LEU A CA 1
ATOM 660 C C . LEU A 1 80 ? 13.964 -4.660 -16.497 1.00 51.22 80 LEU A C 1
ATOM 662 O O . LEU A 1 80 ? 14.565 -4.053 -17.378 1.00 51.22 80 LEU A O 1
ATOM 666 N N . VAL A 1 81 ? 12.676 -4.998 -16.632 1.00 52.94 81 VAL A N 1
ATOM 667 C CA . VAL A 1 81 ? 11.851 -4.685 -17.814 1.00 52.94 81 VAL A CA 1
ATOM 668 C C . VAL A 1 81 ? 10.894 -3.511 -17.562 1.00 52.94 81 VAL A C 1
ATOM 670 O O . VAL A 1 81 ? 10.434 -2.875 -18.511 1.00 52.94 81 VAL A O 1
ATOM 673 N N . PHE A 1 82 ? 10.594 -3.189 -16.300 1.00 49.97 82 PHE A N 1
ATOM 674 C CA . PHE A 1 82 ? 9.578 -2.191 -15.939 1.00 49.97 82 PHE A CA 1
ATOM 675 C C . PHE A 1 82 ? 10.124 -0.777 -15.704 1.00 49.97 82 PHE A C 1
ATOM 677 O O . PHE A 1 82 ? 9.341 0.101 -15.342 1.00 49.97 82 PHE A O 1
ATOM 684 N N . ASP A 1 83 ? 11.408 -0.526 -15.988 1.00 46.91 83 ASP A N 1
ATOM 685 C CA . ASP A 1 83 ? 12.020 0.813 -15.995 1.00 4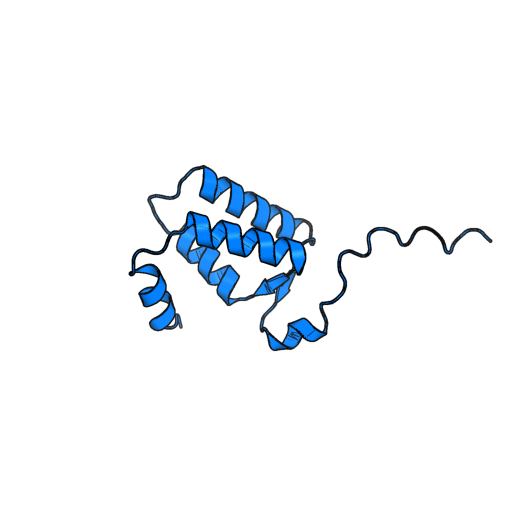6.91 83 ASP A CA 1
ATOM 686 C C . ASP A 1 83 ? 11.508 1.673 -17.171 1.00 46.91 83 ASP A C 1
ATOM 688 O O . ASP A 1 83 ? 12.192 2.006 -18.141 1.00 46.91 83 ASP A O 1
ATOM 692 N N . GLN A 1 84 ? 10.218 1.981 -17.135 1.00 49.59 84 GLN A N 1
ATOM 693 C CA . GLN A 1 84 ? 9.616 3.070 -17.881 1.00 49.59 84 GLN A CA 1
ATOM 694 C C . GLN A 1 84 ? 8.843 3.899 -16.855 1.00 49.59 84 GLN A C 1
ATOM 696 O O . GLN A 1 84 ? 7.646 3.654 -16.654 1.00 49.59 84 GLN A O 1
ATOM 701 N N . PRO A 1 85 ? 9.488 4.885 -16.200 1.00 46.16 85 PRO A N 1
ATOM 702 C CA . PRO A 1 85 ? 8.746 5.887 -15.459 1.00 46.16 85 PRO A CA 1
ATOM 703 C C . PRO A 1 85 ? 7.784 6.526 -16.453 1.00 46.16 85 PRO A C 1
ATOM 705 O O . PRO A 1 85 ? 8.197 7.010 -17.506 1.00 46.16 85 PRO A O 1
ATOM 708 N N . ARG A 1 86 ? 6.488 6.398 -16.156 1.00 52.91 86 ARG A N 1
ATOM 709 C CA . ARG A 1 86 ? 5.340 7.016 -16.830 1.00 52.91 86 ARG A CA 1
ATOM 710 C C . ARG A 1 86 ? 5.738 7.865 -18.048 1.00 52.91 86 ARG A C 1
ATOM 712 O O . ARG A 1 86 ? 5.930 9.071 -17.924 1.00 52.91 86 ARG A O 1
ATOM 719 N N . ARG A 1 87 ? 5.784 7.254 -19.241 1.00 46.19 87 ARG A N 1
ATOM 720 C CA . ARG A 1 87 ? 5.708 7.974 -20.527 1.00 46.19 87 ARG A CA 1
ATOM 721 C C . ARG A 1 87 ? 4.315 8.603 -20.660 1.00 46.19 87 ARG A C 1
ATOM 723 O O . ARG A 1 87 ? 3.496 8.189 -21.474 1.00 46.19 87 ARG A O 1
ATOM 730 N N . PHE A 1 88 ? 4.023 9.596 -19.829 1.00 47.97 88 PHE A N 1
ATOM 731 C CA . PHE A 1 88 ? 3.079 10.637 -20.190 1.00 47.97 88 PHE A CA 1
ATOM 732 C C . PHE A 1 88 ? 3.830 11.583 -21.132 1.00 47.97 88 PHE A C 1
ATOM 734 O O . PHE A 1 88 ? 4.893 12.079 -20.780 1.00 47.97 88 PHE A O 1
ATOM 741 N N . LEU A 1 89 ? 3.254 11.792 -22.322 1.00 42.41 89 LEU A N 1
ATOM 742 C CA . LEU A 1 89 ? 3.734 12.604 -23.452 1.00 42.41 89 LEU A CA 1
ATOM 743 C C . LEU A 1 89 ? 4.641 11.887 -24.475 1.00 42.41 89 LEU A C 1
ATOM 745 O O . LEU A 1 89 ? 5.792 12.245 -24.689 1.00 42.41 89 LEU A O 1
ATOM 749 N N . ARG A 1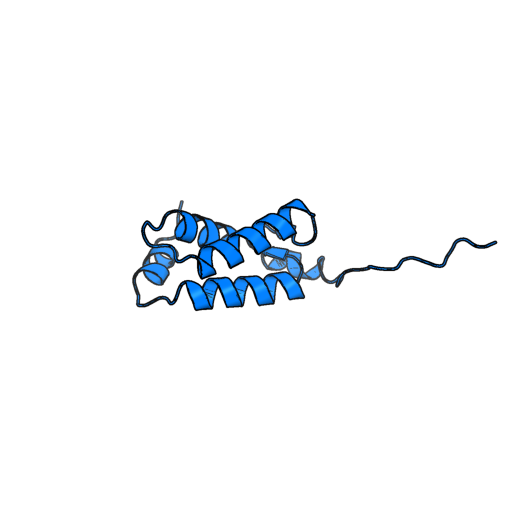 90 ? 4.049 10.971 -25.255 1.00 42.66 90 ARG A N 1
ATOM 750 C CA . ARG A 1 90 ? 4.233 11.033 -26.718 1.00 42.66 90 ARG A CA 1
ATOM 751 C C . ARG A 1 90 ? 3.169 11.969 -27.295 1.00 42.66 90 ARG A C 1
ATOM 753 O O . ARG A 1 90 ? 2.133 11.536 -27.782 1.00 42.66 90 ARG A O 1
ATOM 760 N N . VAL A 1 91 ? 3.428 13.261 -27.166 1.00 52.34 91 VAL A N 1
ATOM 761 C CA . VAL A 1 91 ? 2.936 14.305 -28.070 1.00 52.34 91 VAL A CA 1
ATOM 762 C C . VAL A 1 91 ? 4.241 14.947 -28.527 1.00 52.34 91 VAL A C 1
ATOM 764 O O . VAL A 1 91 ? 4.905 15.579 -27.718 1.00 52.34 91 VAL A O 1
ATOM 767 N N . LEU A 1 92 ? 4.836 14.503 -29.631 1.00 46.19 92 LEU A N 1
ATOM 768 C CA 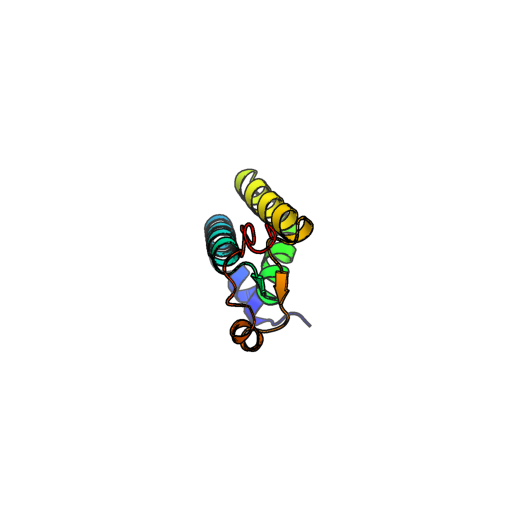. LEU A 1 92 ? 4.872 15.230 -30.900 1.00 46.19 92 LEU A CA 1
ATOM 769 C C . LEU A 1 92 ? 5.663 14.347 -31.885 1.00 46.19 92 LEU A C 1
ATOM 771 O O . LEU A 1 92 ? 6.879 14.409 -31.886 1.00 46.19 92 LEU A O 1
ATOM 775 N N . ASP A 1 93 ? 4.995 13.506 -32.671 1.00 47.03 93 ASP A N 1
ATOM 776 C CA . ASP A 1 93 ? 5.558 12.915 -33.907 1.00 47.03 93 ASP A CA 1
ATOM 777 C C . ASP A 1 93 ? 4.427 12.726 -34.934 1.00 47.03 93 ASP A C 1
ATOM 779 O O . ASP A 1 93 ? 4.308 11.715 -35.620 1.00 47.03 93 ASP A O 1
ATOM 783 N N . SER A 1 94 ? 3.513 13.695 -34.990 1.00 46.34 94 SER A N 1
ATOM 784 C CA . SER A 1 94 ? 2.476 13.734 -36.018 1.00 46.34 94 SER A CA 1
ATOM 785 C C . SER A 1 94 ? 2.010 15.166 -36.249 1.00 46.34 94 SER A C 1
ATOM 787 O O . SER A 1 94 ? 0.859 15.504 -35.985 1.00 46.34 94 SER A O 1
ATOM 789 N N . VAL A 1 95 ? 2.911 16.005 -36.751 1.00 50.94 95 VAL A N 1
ATOM 790 C CA . VAL A 1 95 ? 2.529 17.045 -37.709 1.00 50.94 95 VAL A CA 1
ATOM 791 C C . VAL A 1 95 ? 3.547 16.960 -38.839 1.00 50.94 95 VAL A C 1
ATOM 793 O O . VAL A 1 95 ? 4.727 17.243 -38.638 1.00 50.94 95 VAL A O 1
ATOM 796 N N . ALA A 1 96 ? 3.066 16.425 -39.958 1.00 47.97 96 ALA A N 1
ATOM 797 C CA . ALA A 1 96 ? 3.707 16.461 -41.263 1.00 47.97 96 ALA A CA 1
ATOM 798 C C . ALA A 1 96 ? 3.735 17.892 -41.818 1.00 47.97 96 ALA A C 1
ATOM 800 O O . ALA A 1 96 ? 2.875 18.698 -41.390 1.00 47.97 96 ALA A O 1
#